Protein AF-H1Y0F1-F1 (afdb_monomer)

Mean predicted aligned error: 5.2 Å

Radius of gyration: 13.63 Å; Cα contacts (8 Å, |Δi|>4): 247; chains: 1; bounding box: 39×34×29 Å

Foldseek 3Di:
DDKDKDQCVQAAADDDDPVDQKWKKWFPDKFADPDADDPVAWAWIWTFIQTDPPRATEIETETRDPDDPVNVPSVPRFIKMWGPVQWDPDDDRMHITGDDPPDDDDRHGHYTHTDIDTDPD

Sequence (121 aa):
MTPRIINISMLKRPSYDTSREYTGVQILKTYPAQIDCNVNSKYFDL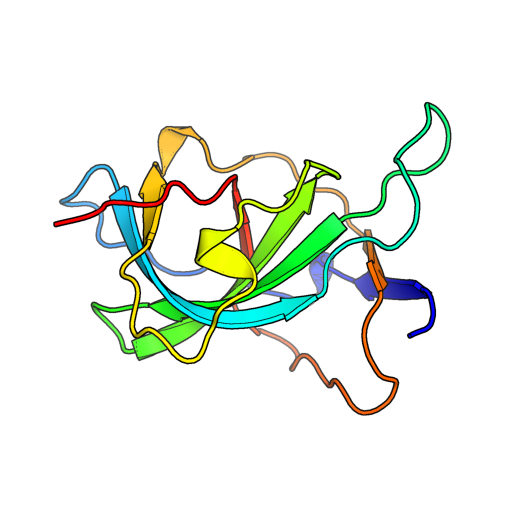YVCKQRTNLDTIYIFNECAQVSDFALDTTINIEVVFYRNDTLKSHPDKVTVFVPKTLQISKNAKYAFVKLKGIVL

Organism: NCBI:txid714943

Secondary structure (DSSP, 8-state):
-EEEEEEGGGSBPPP--TTSSEEEEEEEEEE--SS--BTTB-EEEEEEEEETTT--EEEEEEES----HHHH-TTS--EEEEEGGGS-SS--SEEEEEE-TT--PPTT-EEEE---EE---

Solvent-accessible surface area (backbone atoms only — not comparable to full-atom values): 7122 Å² total; per-residue (Å²): 120,48,80,42,78,46,65,46,78,53,45,31,73,63,88,73,68,85,91,47,75,53,50,55,28,35,60,72,44,64,28,62,49,89,59,85,57,52,101,89,45,73,34,21,24,40,34,40,26,34,33,68,90,81,63,44,65,34,41,33,37,26,76,56,58,87,77,53,68,78,59,71,47,57,85,54,92,52,51,30,31,34,49,59,87,62,39,56,86,76,74,66,62,58,46,34,31,33,47,58,90,84,68,78,82,60,81,59,38,24,40,46,44,38,67,80,42,82,51,90,125

Structure (mmCIF, N/CA/C/O backbone):
data_AF-H1Y0F1-F1
#
_entry.id   AF-H1Y0F1-F1
#
loop_
_atom_site.group_PDB
_atom_site.id
_atom_site.type_symbol
_atom_site.label_atom_id
_atom_site.label_alt_id
_atom_site.label_comp_id
_atom_site.label_asym_id
_atom_site.label_entity_id
_atom_site.label_seq_id
_atom_site.pdbx_PDB_ins_code
_atom_site.Cartn_x
_atom_site.Cartn_y
_atom_site.Cartn_z
_atom_site.occupancy
_atom_site.B_iso_or_equiv
_atom_site.auth_seq_id
_atom_site.auth_comp_id
_atom_site.auth_asym_id
_atom_site.auth_atom_id
_atom_site.pdbx_PDB_model_num
ATOM 1 N N . MET A 1 1 ? 17.701 2.114 1.771 1.00 79.81 1 MET A N 1
ATOM 2 C CA . MET A 1 1 ? 16.769 0.985 2.015 1.00 79.81 1 MET A CA 1
ATOM 3 C C . MET A 1 1 ? 17.245 -0.194 1.176 1.00 79.81 1 MET A C 1
ATOM 5 O O . MET A 1 1 ? 18.041 0.032 0.279 1.00 79.81 1 MET A O 1
ATOM 9 N N . THR A 1 2 ? 16.847 -1.432 1.468 1.00 84.81 2 THR A N 1
ATOM 10 C CA . THR A 1 2 ? 17.248 -2.602 0.657 1.00 84.81 2 THR A CA 1
ATOM 11 C C . THR A 1 2 ? 16.011 -3.289 0.089 1.00 84.81 2 THR A C 1
ATOM 13 O O . THR A 1 2 ? 14.982 -3.286 0.775 1.00 84.81 2 THR A O 1
ATOM 16 N N . PRO A 1 3 ? 16.088 -3.901 -1.104 1.00 89.75 3 PRO A N 1
ATOM 17 C CA . PRO A 1 3 ? 14.969 -4.650 -1.654 1.00 89.75 3 PRO A CA 1
ATOM 18 C C . PRO A 1 3 ? 14.624 -5.831 -0.741 1.00 89.75 3 PRO A C 1
ATOM 20 O O . PRO A 1 3 ? 15.504 -6.525 -0.226 1.00 89.75 3 PRO A O 1
ATOM 23 N N . ARG A 1 4 ? 13.329 -6.047 -0.515 1.00 92.38 4 ARG A N 1
ATOM 24 C CA . ARG A 1 4 ? 12.787 -7.165 0.259 1.00 92.38 4 ARG A CA 1
ATOM 25 C C . ARG A 1 4 ? 11.597 -7.759 -0.467 1.00 92.38 4 ARG A C 1
ATOM 27 O O . ARG A 1 4 ? 10.782 -7.033 -1.029 1.00 92.38 4 ARG A O 1
ATOM 34 N N . ILE A 1 5 ? 11.492 -9.080 -0.391 1.00 92.31 5 ILE A N 1
ATOM 35 C CA . ILE A 1 5 ? 10.359 -9.820 -0.931 1.00 92.31 5 ILE A CA 1
ATOM 36 C C . ILE A 1 5 ? 9.270 -9.904 0.138 1.00 92.31 5 ILE A C 1
ATOM 38 O O . ILE A 1 5 ? 9.519 -10.377 1.249 1.00 92.31 5 ILE A O 1
ATOM 42 N N . ILE A 1 6 ? 8.064 -9.462 -0.206 1.00 91.81 6 ILE A N 1
ATOM 43 C CA . ILE A 1 6 ? 6.855 -9.663 0.592 1.00 91.81 6 ILE A CA 1
ATOM 44 C C . ILE A 1 6 ? 6.042 -10.776 -0.063 1.00 91.81 6 ILE A C 1
ATOM 46 O O . ILE A 1 6 ? 5.717 -10.698 -1.247 1.00 91.81 6 ILE A O 1
ATOM 50 N N . ASN A 1 7 ? 5.701 -11.803 0.717 1.00 91.81 7 ASN A N 1
ATOM 51 C CA . ASN A 1 7 ? 4.786 -12.859 0.288 1.00 91.81 7 ASN A CA 1
ATOM 52 C C . ASN A 1 7 ? 3.342 -12.358 0.419 1.00 91.81 7 ASN A C 1
ATOM 54 O O . ASN A 1 7 ? 2.834 -12.205 1.530 1.00 91.81 7 ASN A O 1
ATOM 58 N N . ILE A 1 8 ? 2.688 -12.121 -0.715 1.00 92.19 8 ILE A N 1
ATOM 59 C CA . ILE A 1 8 ? 1.311 -11.622 -0.794 1.00 92.19 8 ILE A CA 1
ATOM 60 C C . ILE A 1 8 ? 0.308 -12.691 -0.363 1.00 92.19 8 ILE A C 1
ATOM 62 O O . ILE A 1 8 ? -0.704 -12.370 0.251 1.00 92.19 8 ILE A O 1
ATOM 66 N N . SER A 1 9 ? 0.616 -13.967 -0.604 1.00 89.06 9 SER A N 1
ATOM 67 C CA . SER A 1 9 ? -0.251 -15.103 -0.258 1.00 89.06 9 SER A CA 1
ATOM 68 C C . SER A 1 9 ? -0.583 -15.227 1.237 1.00 89.06 9 SER A C 1
ATOM 70 O O . SER A 1 9 ? -1.534 -15.914 1.597 1.00 89.06 9 SER A O 1
ATOM 72 N N . MET A 1 10 ? 0.171 -14.560 2.118 1.00 87.94 10 MET A N 1
ATOM 73 C CA . MET A 1 10 ? -0.077 -14.532 3.568 1.00 87.94 10 MET A CA 1
ATOM 74 C C . MET A 1 10 ? -0.930 -13.334 4.023 1.00 87.94 10 MET A C 1
ATOM 76 O O . MET A 1 10 ? -1.192 -13.176 5.221 1.00 87.94 10 MET A O 1
ATOM 80 N N . LEU A 1 11 ? -1.316 -12.460 3.092 1.00 92.56 11 LEU A N 1
ATOM 81 C CA . LEU A 1 11 ? -2.069 -11.234 3.336 1.00 92.56 11 LEU A CA 1
ATOM 82 C C . LEU A 1 11 ? -3.544 -11.423 2.957 1.00 92.56 11 LEU A C 1
ATOM 84 O O . LEU A 1 11 ? -3.912 -12.357 2.246 1.00 92.56 11 LEU A O 1
ATOM 88 N N . LYS A 1 12 ? -4.415 -10.533 3.436 1.00 92.38 12 LYS A N 1
ATOM 89 C CA . LYS A 1 12 ? -5.855 -10.558 3.142 1.00 92.38 12 LYS A CA 1
ATOM 90 C C . LYS A 1 12 ? -6.259 -9.381 2.269 1.00 92.38 12 LYS A C 1
ATOM 92 O O . LYS A 1 12 ? -5.683 -8.301 2.358 1.00 92.38 12 LYS A O 1
ATOM 97 N N . ARG A 1 13 ? -7.303 -9.551 1.461 1.00 88.81 13 ARG A N 1
ATOM 98 C CA . ARG A 1 13 ? -7.926 -8.401 0.799 1.00 88.81 13 ARG A CA 1
ATOM 99 C C . ARG A 1 13 ? -8.627 -7.527 1.850 1.00 88.81 13 ARG A C 1
ATOM 101 O O . ARG A 1 13 ? -9.228 -8.074 2.778 1.00 88.81 13 ARG A O 1
ATOM 108 N N . PRO A 1 14 ? -8.542 -6.194 1.755 1.00 88.94 14 PRO A N 1
ATOM 109 C CA . PRO A 1 14 ? -9.335 -5.301 2.581 1.00 88.94 14 PRO A CA 1
ATOM 110 C C . PRO A 1 14 ? -10.818 -5.461 2.251 1.00 88.94 14 PRO A C 1
ATOM 112 O O . PRO A 1 14 ? -11.200 -5.795 1.128 1.00 88.94 14 PRO A O 1
ATOM 115 N N . SER A 1 15 ? -11.650 -5.166 3.240 1.00 87.19 15 SER A N 1
ATOM 116 C CA . SER A 1 15 ? -13.076 -4.973 3.021 1.00 87.19 15 SER A CA 1
ATOM 117 C C . SER A 1 15 ? -13.304 -3.557 2.499 1.00 87.19 15 SER A C 1
ATOM 119 O O . SER A 1 15 ? -12.731 -2.594 3.014 1.00 87.19 15 SER A O 1
ATOM 121 N N . TYR A 1 16 ? -14.154 -3.416 1.487 1.00 84.00 16 TYR A N 1
ATOM 122 C CA . TYR A 1 16 ? -14.519 -2.117 0.933 1.00 84.00 16 TYR A CA 1
ATOM 123 C C . TYR A 1 16 ? -16.002 -1.834 1.161 1.00 84.00 16 TYR A C 1
ATOM 125 O O . TYR A 1 16 ? -16.817 -2.753 1.150 1.00 84.00 16 TYR A O 1
ATOM 133 N N . ASP A 1 17 ? -16.347 -0.558 1.320 1.00 81.00 17 ASP A N 1
ATOM 134 C CA . ASP A 1 17 ? -17.737 -0.100 1.363 1.00 81.00 17 ASP A CA 1
ATOM 135 C C . ASP A 1 17 ? -18.363 -0.183 -0.032 1.00 81.00 17 ASP A C 1
ATOM 137 O O . ASP A 1 17 ? -18.197 0.725 -0.846 1.00 81.00 17 ASP A O 1
ATOM 141 N N . THR A 1 18 ? -19.102 -1.254 -0.312 1.00 80.75 18 THR A N 1
ATOM 142 C CA . THR A 1 18 ? -19.680 -1.536 -1.633 1.00 80.75 18 THR A CA 1
ATOM 143 C C . THR A 1 18 ? -20.620 -0.448 -2.162 1.00 80.75 18 THR A C 1
ATOM 145 O O . THR A 1 18 ? -20.883 -0.445 -3.360 1.00 80.75 18 THR A O 1
ATOM 148 N N . SER A 1 19 ? -21.068 0.504 -1.335 1.00 85.06 19 SER A N 1
ATOM 149 C CA . SER A 1 19 ? -21.946 1.604 -1.760 1.00 85.06 19 SER A CA 1
ATOM 150 C C . SER A 1 19 ? -21.251 2.719 -2.559 1.00 85.06 19 SER A C 1
ATOM 152 O O . SER A 1 19 ? -21.927 3.481 -3.242 1.00 85.06 19 SER A O 1
ATOM 154 N N . ARG A 1 20 ? -19.912 2.827 -2.517 1.00 84.06 20 ARG A N 1
ATOM 155 C CA . ARG A 1 20 ? -19.150 3.937 -3.144 1.00 84.06 20 ARG A CA 1
ATOM 156 C C . ARG A 1 20 ? -18.165 3.463 -4.191 1.00 84.06 20 ARG A C 1
ATOM 158 O O . ARG A 1 20 ? -17.432 2.552 -3.893 1.00 84.06 20 ARG A O 1
ATOM 165 N N . GLU A 1 21 ? -17.984 4.095 -5.341 1.00 89.56 21 GLU A N 1
ATOM 166 C CA . GLU A 1 21 ? -17.039 3.575 -6.359 1.00 89.56 21 GLU A CA 1
ATOM 167 C C . GLU A 1 21 ? -15.546 3.609 -5.963 1.00 89.56 21 GLU A C 1
ATOM 169 O O . GLU A 1 21 ? -14.712 2.901 -6.543 1.00 89.56 21 GLU A O 1
ATOM 174 N N . TYR A 1 22 ? -15.203 4.392 -4.941 1.00 90.69 22 TYR A N 1
ATOM 175 C CA . TYR A 1 22 ? -13.838 4.611 -4.481 1.00 90.69 22 TYR A CA 1
ATOM 176 C C . TYR A 1 22 ? -13.664 4.279 -2.997 1.00 90.69 22 TYR A C 1
ATOM 178 O O . TYR A 1 22 ? -14.612 4.255 -2.212 1.00 90.69 22 TYR A O 1
ATOM 186 N N . THR A 1 23 ? -12.413 4.041 -2.607 1.00 91.31 23 THR A N 1
ATOM 187 C CA . THR A 1 23 ? -12.001 3.950 -1.203 1.00 91.31 23 THR A CA 1
ATOM 188 C C . THR A 1 23 ? -11.111 5.134 -0.867 1.00 91.31 23 THR A C 1
ATOM 190 O O . THR A 1 23 ? -10.079 5.323 -1.506 1.00 91.31 23 THR A O 1
ATOM 193 N N . GLY A 1 24 ? -11.508 5.913 0.140 1.00 91.19 24 GLY A N 1
ATOM 194 C CA . GLY A 1 24 ? -10.681 6.977 0.704 1.00 91.19 24 GLY A CA 1
ATOM 195 C C . GLY A 1 24 ? -9.707 6.436 1.745 1.00 91.19 24 GLY A C 1
ATOM 196 O O . GLY A 1 24 ? -10.094 5.667 2.636 1.00 91.19 24 GLY A O 1
ATOM 197 N N . VAL A 1 25 ? -8.449 6.855 1.644 1.00 92.06 25 VAL A N 1
ATOM 198 C CA . VAL A 1 25 ? -7.386 6.495 2.578 1.00 92.06 25 VAL A CA 1
ATOM 199 C C . VAL A 1 25 ? -6.512 7.701 2.918 1.00 92.06 25 VAL A C 1
ATOM 201 O O . VAL A 1 25 ? -6.397 8.654 2.153 1.00 92.06 25 VAL A O 1
ATOM 204 N N . GLN A 1 26 ? -5.877 7.638 4.080 1.00 91.44 26 GLN A N 1
ATOM 205 C CA . GLN A 1 26 ? -4.795 8.530 4.478 1.00 91.44 26 GLN A CA 1
ATOM 206 C C . GLN A 1 26 ? -3.466 7.798 4.291 1.00 91.44 26 GLN A C 1
ATOM 208 O O . GLN A 1 26 ? -3.331 6.659 4.745 1.00 91.44 26 GLN A O 1
ATOM 213 N N . ILE A 1 27 ? -2.479 8.430 3.658 1.00 91.75 27 ILE A N 1
ATOM 214 C CA . ILE A 1 27 ? -1.120 7.881 3.581 1.00 91.75 27 ILE A CA 1
ATOM 215 C C . ILE A 1 27 ? -0.426 8.135 4.922 1.00 91.75 27 ILE A C 1
ATOM 217 O O . ILE A 1 27 ? -0.248 9.275 5.331 1.00 91.75 27 ILE A O 1
ATOM 221 N N . LEU A 1 28 ? -0.038 7.065 5.615 1.00 91.38 28 LEU A N 1
ATOM 222 C CA . LEU A 1 28 ? 0.759 7.142 6.843 1.00 91.38 28 LEU A CA 1
ATOM 223 C C . LEU A 1 28 ? 2.254 7.121 6.535 1.00 91.38 28 LEU A C 1
ATOM 225 O O . LEU A 1 28 ? 3.054 7.701 7.265 1.00 91.38 28 LEU A O 1
ATOM 229 N N . LYS A 1 29 ? 2.641 6.372 5.497 1.00 92.31 29 LYS A N 1
ATOM 230 C CA . LYS A 1 29 ? 4.036 6.223 5.097 1.00 92.31 29 LYS A CA 1
ATOM 231 C C . LYS A 1 29 ? 4.164 5.780 3.650 1.00 92.31 29 LYS A C 1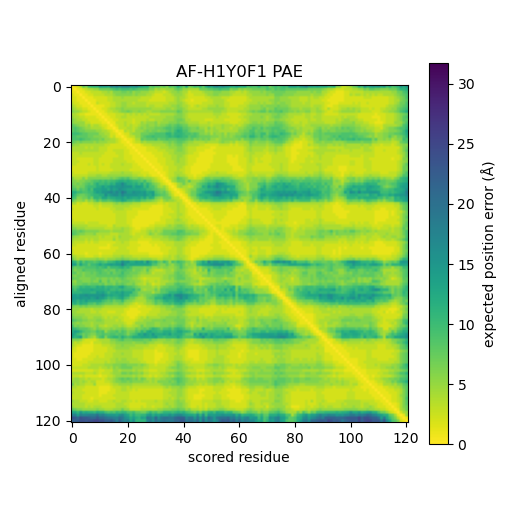
ATOM 233 O O . LYS A 1 29 ? 3.385 4.942 3.199 1.00 92.31 29 LYS A O 1
ATOM 238 N N . THR A 1 30 ? 5.213 6.257 2.993 1.00 92.62 30 THR A N 1
ATOM 239 C CA . THR A 1 30 ? 5.540 5.915 1.608 1.00 92.62 30 THR A CA 1
ATOM 240 C C . THR A 1 30 ? 6.942 5.337 1.518 1.00 92.62 30 THR A C 1
ATOM 242 O O . THR A 1 30 ? 7.884 5.829 2.140 1.00 92.62 30 THR A O 1
ATOM 245 N N . TYR A 1 31 ? 7.065 4.272 0.738 1.00 92.88 31 TYR A N 1
ATOM 246 C CA . TYR A 1 31 ? 8.310 3.593 0.424 1.00 92.88 31 TYR A CA 1
ATOM 247 C C . TYR A 1 31 ? 8.414 3.478 -1.099 1.00 92.88 31 TYR A C 1
ATOM 249 O O . TYR A 1 31 ? 7.922 2.497 -1.665 1.00 92.88 31 TYR A O 1
ATOM 257 N N . PRO A 1 32 ? 8.991 4.491 -1.767 1.00 91.44 32 PRO A N 1
ATOM 258 C CA . PRO A 1 32 ? 9.130 4.478 -3.215 1.00 91.44 32 PRO A CA 1
ATOM 259 C C . PRO A 1 32 ? 10.115 3.387 -3.648 1.00 91.44 32 PRO A C 1
ATOM 261 O O . PRO A 1 32 ? 11.098 3.100 -2.948 1.00 91.44 32 PRO A O 1
ATOM 264 N N . ALA A 1 33 ? 9.880 2.801 -4.818 1.00 90.19 33 ALA A N 1
ATOM 265 C CA . ALA A 1 33 ? 10.890 2.019 -5.504 1.00 90.19 33 ALA A CA 1
ATOM 266 C C . ALA A 1 33 ? 12.117 2.909 -5.775 1.00 90.19 33 ALA A C 1
ATOM 268 O O . ALA A 1 33 ? 11.995 4.053 -6.201 1.00 90.19 33 ALA A O 1
ATOM 269 N N . GLN A 1 34 ? 13.316 2.398 -5.481 1.00 84.44 34 GLN A N 1
ATOM 270 C CA . GLN A 1 34 ? 14.571 3.138 -5.699 1.00 84.44 34 GLN A CA 1
ATOM 271 C C . GLN A 1 34 ? 15.218 2.818 -7.051 1.00 84.44 34 GLN A C 1
ATOM 273 O O . GLN A 1 34 ? 16.283 3.343 -7.361 1.00 84.44 34 GLN A O 1
ATOM 278 N N . ILE A 1 35 ? 14.618 1.901 -7.810 1.00 81.75 35 ILE A N 1
ATOM 279 C CA . ILE A 1 35 ? 15.115 1.414 -9.092 1.00 81.75 35 ILE A CA 1
ATOM 280 C C . ILE A 1 35 ? 13.925 1.357 -10.040 1.00 81.75 35 ILE A C 1
ATOM 282 O O . ILE A 1 35 ? 12.876 0.822 -9.669 1.00 81.75 35 ILE A O 1
ATOM 286 N N . ASP A 1 36 ? 14.119 1.873 -11.250 1.00 77.44 36 ASP A N 1
ATOM 287 C CA . ASP A 1 36 ? 13.133 1.779 -12.318 1.00 77.44 36 ASP A CA 1
ATOM 288 C C . ASP A 1 36 ? 12.850 0.323 -12.669 1.00 77.44 36 ASP A C 1
ATOM 290 O O . ASP A 1 36 ? 13.737 -0.541 -12.694 1.00 77.44 36 ASP A O 1
ATOM 294 N N . CYS A 1 37 ? 11.593 0.042 -12.979 1.00 74.94 37 CYS A N 1
ATOM 295 C CA . CYS A 1 37 ? 11.224 -1.285 -13.415 1.00 74.94 37 CYS A CA 1
ATOM 296 C C . CYS A 1 37 ? 11.657 -1.509 -14.846 1.00 74.94 37 CYS A C 1
ATOM 298 O O . CYS A 1 37 ? 11.452 -0.681 -15.729 1.00 74.94 37 CYS A O 1
ATOM 300 N N . ASN A 1 38 ? 12.246 -2.675 -15.061 1.00 72.62 38 ASN A N 1
ATOM 301 C CA . ASN A 1 38 ? 12.603 -3.149 -16.381 1.00 72.62 38 ASN A CA 1
ATOM 302 C C . ASN A 1 38 ? 11.793 -4.408 -16.703 1.00 72.62 38 ASN A C 1
ATOM 304 O O . ASN A 1 38 ? 11.052 -4.927 -15.868 1.00 72.62 38 ASN A O 1
ATOM 308 N N . VAL A 1 39 ? 11.953 -4.911 -17.926 1.00 67.75 39 VAL A N 1
ATOM 309 C CA . VAL A 1 39 ? 11.211 -6.075 -18.439 1.00 67.75 39 VAL A CA 1
ATOM 310 C C . VAL A 1 39 ? 11.363 -7.318 -17.543 1.00 67.75 39 VAL A C 1
ATOM 312 O O . VAL A 1 39 ? 10.462 -8.150 -17.491 1.00 67.75 39 VAL A O 1
ATOM 315 N N . ASN A 1 40 ? 12.465 -7.420 -16.793 1.00 70.50 40 ASN A N 1
ATOM 316 C CA . ASN A 1 40 ? 12.832 -8.605 -16.017 1.00 70.50 40 ASN A CA 1
ATOM 317 C C . ASN A 1 40 ? 12.603 -8.458 -14.502 1.00 70.50 40 ASN A C 1
ATOM 319 O O . ASN A 1 40 ? 12.592 -9.462 -13.790 1.00 70.50 40 ASN A O 1
ATOM 323 N N . SER A 1 41 ? 12.405 -7.235 -14.003 1.00 69.38 41 SER A N 1
ATOM 324 C CA . SER A 1 41 ? 12.303 -6.939 -12.573 1.00 69.38 41 SER A CA 1
ATOM 325 C C . SER A 1 41 ? 11.171 -5.957 -12.298 1.00 69.38 41 SER A C 1
ATOM 327 O O . SER A 1 41 ? 11.277 -4.765 -12.588 1.00 69.38 41 SER A O 1
ATOM 329 N N . LYS A 1 42 ? 10.102 -6.464 -11.673 1.00 81.00 42 LYS A N 1
ATOM 330 C CA . LYS A 1 42 ? 8.982 -5.659 -11.173 1.00 81.00 42 LYS A CA 1
ATOM 331 C C . LYS A 1 42 ? 9.177 -5.328 -9.692 1.00 81.00 42 LYS A C 1
ATOM 333 O O . LYS A 1 42 ? 9.013 -6.184 -8.818 1.00 81.00 42 LYS A O 1
ATOM 338 N N . TYR A 1 43 ? 9.540 -4.081 -9.426 1.00 89.31 43 TYR A N 1
ATOM 339 C CA . TYR A 1 43 ? 9.518 -3.448 -8.112 1.00 89.31 43 TYR A CA 1
ATOM 340 C C . TYR A 1 43 ? 8.191 -2.718 -7.891 1.00 89.31 43 TYR A C 1
ATOM 342 O O . TYR A 1 43 ? 7.497 -2.344 -8.836 1.00 89.31 43 TYR A O 1
ATOM 350 N N . PHE A 1 44 ? 7.831 -2.529 -6.627 1.00 91.50 44 PHE A N 1
ATOM 351 C CA . PHE A 1 44 ? 6.599 -1.853 -6.245 1.00 91.50 44 PHE A CA 1
ATOM 352 C C . PHE A 1 44 ? 6.897 -0.726 -5.265 1.00 91.50 44 PHE A C 1
ATOM 354 O O . PHE A 1 44 ? 7.700 -0.894 -4.339 1.00 91.50 44 PHE A O 1
ATOM 361 N N . ASP A 1 45 ? 6.192 0.386 -5.439 1.00 92.69 45 ASP A N 1
ATOM 362 C CA . ASP A 1 45 ? 6.019 1.362 -4.376 1.00 92.69 45 ASP A CA 1
ATOM 363 C C . ASP A 1 45 ? 5.106 0.754 -3.317 1.00 92.69 45 ASP A C 1
ATOM 365 O O . ASP A 1 45 ? 4.112 0.088 -3.635 1.00 92.69 45 ASP A O 1
ATOM 369 N N . LEU A 1 46 ? 5.435 0.989 -2.050 1.00 94.00 46 LEU A N 1
ATOM 370 C CA . LEU A 1 46 ? 4.599 0.586 -0.932 1.00 94.00 46 LEU A CA 1
ATOM 371 C C . LEU A 1 46 ? 4.092 1.813 -0.185 1.00 94.00 46 LEU A C 1
ATOM 373 O O . LEU A 1 46 ? 4.872 2.562 0.403 1.00 94.00 46 LEU A O 1
ATOM 377 N N . TYR A 1 47 ? 2.774 1.945 -0.119 1.00 93.56 47 TYR A N 1
ATOM 378 C CA . TYR A 1 47 ? 2.103 2.909 0.742 1.00 93.56 47 TYR A CA 1
ATOM 379 C C . TYR A 1 47 ? 1.469 2.177 1.921 1.00 93.56 47 TYR A C 1
ATOM 381 O O . TYR A 1 47 ? 0.734 1.202 1.754 1.00 93.56 47 TYR A O 1
ATOM 389 N N . VAL A 1 48 ? 1.757 2.644 3.131 1.00 94.25 48 VAL A N 1
ATOM 390 C CA . VAL A 1 48 ? 1.055 2.223 4.342 1.00 94.25 48 VAL A CA 1
ATOM 391 C C . VAL A 1 48 ? -0.062 3.222 4.559 1.00 94.25 48 VAL A C 1
ATOM 393 O O . VAL A 1 48 ? 0.193 4.388 4.856 1.00 94.25 48 VAL A O 1
ATOM 396 N N . CYS A 1 49 ? -1.295 2.772 4.385 1.00 93.38 49 CYS A N 1
ATOM 397 C CA . CYS A 1 49 ? -2.461 3.635 4.377 1.00 93.38 49 CYS A CA 1
ATOM 398 C C . CYS A 1 49 ? -3.427 3.276 5.502 1.00 93.38 49 CYS A C 1
ATOM 400 O O . CYS A 1 49 ? -3.545 2.113 5.879 1.00 93.38 49 CYS A O 1
ATOM 402 N N . LYS A 1 50 ? -4.159 4.269 6.004 1.00 92.81 50 LYS A N 1
ATOM 403 C CA . LYS A 1 50 ? -5.293 4.079 6.909 1.00 92.81 50 LYS A CA 1
ATOM 404 C C . LYS A 1 50 ? -6.590 4.323 6.152 1.00 92.81 50 LYS A C 1
ATOM 406 O O . LYS A 1 50 ? -6.790 5.406 5.606 1.00 92.81 50 LYS A O 1
ATOM 411 N N . GLN A 1 51 ? -7.469 3.332 6.105 1.00 91.06 51 GLN A N 1
ATOM 412 C CA . GLN A 1 51 ? -8.788 3.464 5.498 1.00 91.06 51 GLN A CA 1
ATOM 413 C C . GLN A 1 51 ? -9.672 4.367 6.357 1.00 91.06 51 GLN A C 1
ATOM 415 O O . GLN A 1 51 ? -9.678 4.262 7.580 1.00 91.06 51 GLN A O 1
ATOM 420 N N . ARG A 1 52 ? -10.433 5.267 5.732 1.00 87.75 52 ARG A N 1
ATOM 421 C CA . ARG A 1 52 ? -11.235 6.240 6.488 1.00 87.75 52 ARG A CA 1
ATOM 422 C C . ARG A 1 52 ? -12.450 5.648 7.190 1.00 87.75 52 ARG A C 1
ATOM 424 O O . ARG A 1 52 ? -12.795 6.092 8.275 1.00 87.75 52 ARG A O 1
ATOM 431 N N . THR A 1 53 ? -13.100 4.669 6.573 1.00 85.56 53 THR A N 1
ATOM 432 C CA . THR A 1 53 ? -14.401 4.164 7.032 1.00 85.56 53 THR A CA 1
ATOM 433 C C . THR A 1 53 ? -14.297 3.270 8.263 1.00 85.56 53 THR A C 1
ATOM 435 O O . THR A 1 53 ? -15.056 3.433 9.208 1.00 85.56 53 THR A O 1
ATOM 438 N N . ASN A 1 54 ? -13.357 2.329 8.262 1.00 87.19 54 ASN A N 1
ATOM 439 C CA . ASN A 1 54 ? -13.183 1.316 9.311 1.00 87.19 54 ASN A CA 1
ATOM 440 C C . ASN A 1 54 ? -11.832 1.435 10.038 1.00 87.19 54 ASN A C 1
ATOM 442 O O . ASN A 1 54 ? -11.535 0.617 10.904 1.00 87.19 54 ASN A O 1
ATOM 446 N N . LEU A 1 55 ? -11.022 2.444 9.690 1.00 89.38 55 LEU A N 1
ATOM 447 C CA . LEU A 1 55 ? -9.719 2.734 10.297 1.00 89.38 55 LEU A CA 1
ATOM 448 C C . LEU A 1 55 ? -8.663 1.635 10.115 1.00 89.38 55 LEU A C 1
ATOM 450 O O . LEU A 1 55 ? -7.617 1.682 10.765 1.00 89.38 55 LEU A O 1
ATOM 454 N N . ASP A 1 56 ? -8.897 0.693 9.201 1.00 91.19 56 ASP A N 1
ATOM 455 C CA . ASP A 1 56 ? -7.972 -0.392 8.905 1.00 91.19 56 ASP A CA 1
ATOM 456 C C . ASP A 1 56 ? -6.673 0.104 8.274 1.00 91.19 56 ASP A C 1
ATOM 458 O O . ASP A 1 56 ? -6.669 0.994 7.422 1.00 91.19 56 ASP A O 1
ATOM 462 N N . THR A 1 57 ? -5.560 -0.541 8.621 1.00 93.94 57 THR A N 1
ATOM 463 C CA . THR A 1 57 ? -4.310 -0.374 7.878 1.00 93.94 57 THR A CA 1
ATOM 464 C C . THR A 1 57 ? -4.328 -1.235 6.618 1.00 93.94 57 THR A C 1
ATOM 466 O O . THR A 1 57 ? -4.509 -2.452 6.695 1.00 93.94 57 THR A O 1
ATOM 469 N N . ILE A 1 58 ? -4.100 -0.609 5.465 1.00 94.94 58 ILE A N 1
ATOM 470 C CA . ILE A 1 58 ? -3.984 -1.254 4.157 1.00 94.94 58 ILE A CA 1
ATOM 471 C C . ILE A 1 58 ? -2.589 -0.976 3.599 1.00 94.94 58 ILE A C 1
ATOM 473 O O . ILE A 1 58 ? -2.151 0.170 3.528 1.00 94.94 58 ILE A O 1
ATOM 477 N N . TYR A 1 59 ? -1.911 -2.032 3.168 1.00 95.44 59 TYR A N 1
ATOM 478 C CA . TYR A 1 59 ? -0.661 -1.962 2.421 1.00 95.44 59 TYR A CA 1
ATOM 479 C C . TYR A 1 59 ? -0.985 -1.891 0.929 1.00 95.44 59 TYR A C 1
ATOM 481 O O . TYR A 1 59 ? -1.464 -2.860 0.338 1.00 95.44 59 TYR A O 1
ATOM 489 N N . ILE A 1 60 ? -0.776 -0.727 0.328 1.00 94.06 60 ILE A N 1
ATOM 490 C CA . ILE A 1 60 ? -1.035 -0.504 -1.091 1.00 94.06 60 ILE A CA 1
ATOM 491 C C . ILE A 1 60 ? 0.262 -0.693 -1.865 1.00 94.06 60 ILE A C 1
ATOM 493 O O . ILE A 1 60 ? 1.247 -0.003 -1.611 1.00 94.06 60 ILE A O 1
ATOM 497 N N . PHE A 1 61 ? 0.233 -1.623 -2.812 1.00 93.25 61 PHE A N 1
ATOM 498 C CA . PHE A 1 61 ? 1.314 -1.890 -3.746 1.00 93.25 61 PHE A CA 1
ATOM 499 C C . PHE A 1 61 ? 0.975 -1.252 -5.090 1.00 93.25 61 PHE A C 1
ATOM 501 O O . PHE A 1 61 ? -0.041 -1.589 -5.700 1.00 93.25 61 PHE A O 1
ATOM 508 N N . ASN A 1 62 ? 1.829 -0.349 -5.557 1.00 89.94 62 ASN A N 1
ATOM 509 C CA . ASN A 1 62 ? 1.706 0.259 -6.876 1.00 89.94 62 ASN A CA 1
ATOM 510 C C . ASN A 1 62 ? 2.897 -0.178 -7.725 1.00 89.94 62 ASN A C 1
ATOM 512 O O . ASN A 1 62 ? 4.034 -0.140 -7.259 1.00 89.94 62 ASN A O 1
ATOM 516 N N . GLU A 1 63 ? 2.638 -0.662 -8.936 1.00 85.94 63 GLU A N 1
ATOM 517 C CA . GLU A 1 63 ? 3.713 -1.080 -9.832 1.00 85.94 63 GLU A CA 1
ATOM 518 C C . GLU A 1 63 ? 4.477 0.164 -10.278 1.00 85.94 63 GLU A C 1
ATOM 520 O O . GLU A 1 63 ? 3.92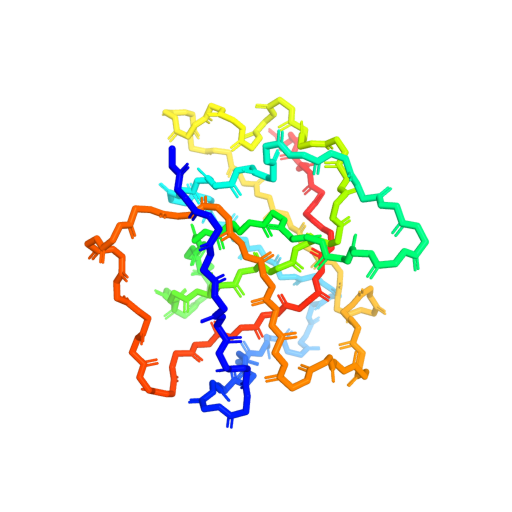4 0.981 -11.008 1.00 85.94 63 GLU A O 1
ATOM 525 N N . CYS A 1 64 ? 5.716 0.282 -9.795 1.00 75.06 64 CYS A N 1
ATOM 526 C CA . CYS A 1 64 ? 6.811 1.077 -10.348 1.00 75.06 64 CYS A CA 1
ATOM 527 C C . CYS A 1 64 ? 6.402 2.277 -11.201 1.00 75.06 64 CYS A C 1
ATOM 529 O O . CYS A 1 64 ? 6.710 2.369 -12.393 1.00 75.06 64 CYS A O 1
ATOM 531 N N . ALA A 1 65 ? 5.663 3.185 -10.586 1.00 69.00 65 ALA A N 1
ATOM 532 C CA . ALA A 1 65 ? 5.276 4.422 -11.218 1.00 69.00 65 ALA A CA 1
ATOM 533 C C . ALA A 1 65 ? 6.092 5.533 -10.577 1.00 69.00 65 ALA A C 1
ATOM 535 O O . ALA A 1 65 ? 6.566 5.410 -9.450 1.00 69.00 65 ALA A O 1
ATOM 536 N N . GLN A 1 66 ? 6.214 6.661 -11.267 1.00 77.25 66 GLN A N 1
ATOM 537 C CA . GLN A 1 66 ? 6.649 7.870 -10.591 1.00 77.25 66 GLN A CA 1
ATOM 538 C C . GLN A 1 66 ? 5.699 8.128 -9.413 1.00 77.25 66 GLN A C 1
ATOM 540 O O . GLN A 1 66 ? 4.497 8.357 -9.606 1.00 77.25 66 GLN A O 1
ATOM 545 N N . VAL A 1 67 ? 6.234 8.046 -8.192 1.00 82.62 67 VAL A N 1
ATOM 546 C CA . VAL A 1 67 ? 5.484 8.375 -6.983 1.00 82.62 67 VAL A CA 1
ATOM 547 C C . VAL A 1 67 ? 5.114 9.843 -7.064 1.00 82.62 67 VAL A C 1
ATOM 549 O O . VAL A 1 67 ? 5.972 10.704 -7.225 1.00 82.62 67 VAL A O 1
ATOM 552 N N . SER A 1 68 ? 3.819 10.122 -6.997 1.00 80.69 68 SER A N 1
ATOM 553 C CA . SER A 1 68 ? 3.324 11.491 -7.047 1.00 80.69 68 SER A CA 1
ATOM 554 C C . SER A 1 68 ? 3.770 12.274 -5.813 1.00 80.69 68 SER A C 1
ATOM 556 O O . SER A 1 68 ? 3.784 11.722 -4.713 1.00 80.69 68 SER A O 1
ATOM 558 N N . ASP A 1 69 ? 4.057 13.566 -5.978 1.00 81.69 69 ASP A N 1
ATOM 559 C CA . ASP A 1 69 ? 4.582 14.427 -4.906 1.00 81.69 69 ASP A CA 1
ATOM 560 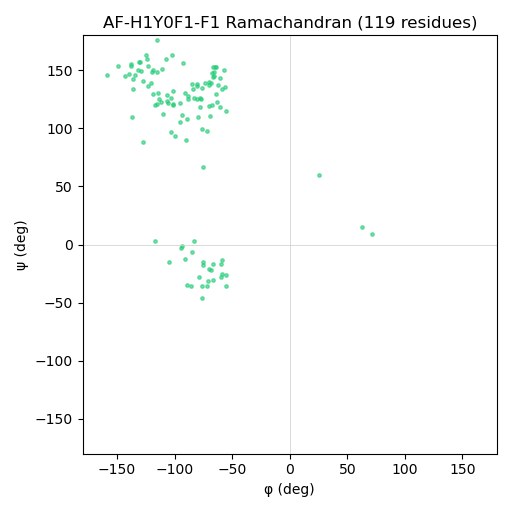C C . ASP A 1 69 ? 3.692 14.433 -3.654 1.00 81.69 69 ASP A C 1
ATOM 562 O O . ASP A 1 69 ? 4.191 14.380 -2.531 1.00 81.69 69 ASP A O 1
ATOM 566 N N . PHE A 1 70 ? 2.365 14.366 -3.839 1.00 80.19 70 PHE A N 1
ATOM 567 C CA . PHE A 1 70 ? 1.396 14.279 -2.738 1.00 80.19 70 PHE A CA 1
ATOM 568 C C . PHE A 1 70 ? 1.602 13.055 -1.835 1.00 80.19 70 PHE A C 1
ATOM 570 O O . PHE A 1 70 ? 1.161 13.044 -0.692 1.00 80.19 70 PHE A O 1
ATOM 577 N N . ALA A 1 71 ? 2.210 11.989 -2.354 1.00 81.94 71 A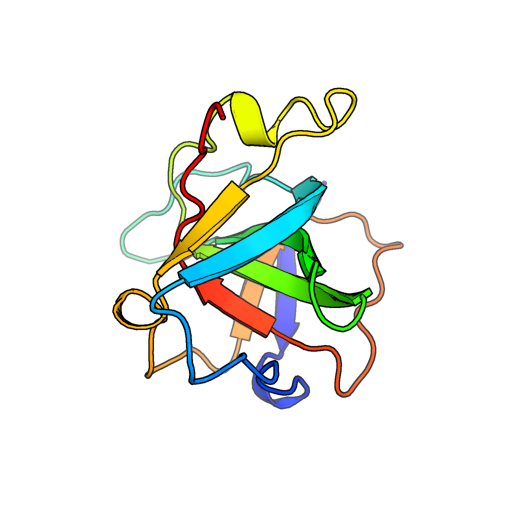LA A N 1
ATOM 578 C CA . ALA A 1 71 ? 2.467 10.776 -1.597 1.00 81.94 71 ALA A CA 1
ATOM 579 C C . ALA A 1 71 ? 3.841 10.800 -0.916 1.00 81.94 71 ALA A C 1
ATOM 581 O O . ALA A 1 71 ? 4.103 9.948 -0.069 1.00 81.94 71 ALA A O 1
ATOM 582 N N . LEU A 1 72 ? 4.722 11.738 -1.272 1.00 81.56 72 LEU A N 1
ATOM 583 C CA . LEU A 1 72 ? 6.036 11.899 -0.649 1.00 81.56 72 LEU A CA 1
ATOM 584 C C . LEU A 1 72 ? 5.963 12.772 0.607 1.00 81.56 72 LEU A C 1
ATOM 586 O O . LEU A 1 72 ? 6.654 12.480 1.583 1.00 81.56 72 LEU A O 1
ATOM 590 N N . ASP A 1 73 ? 5.100 13.788 0.612 1.00 77.31 73 ASP A N 1
ATOM 591 C CA . ASP A 1 73 ? 4.863 14.620 1.790 1.00 77.31 73 ASP A CA 1
ATOM 592 C C . ASP A 1 73 ? 3.724 14.066 2.656 1.00 77.31 73 ASP A C 1
ATOM 594 O O . ASP A 1 73 ? 2.553 14.408 2.504 1.00 77.31 73 ASP A O 1
ATOM 598 N N . THR A 1 74 ? 4.081 13.202 3.607 1.00 69.00 74 THR A N 1
ATOM 599 C CA . THR A 1 74 ? 3.127 12.644 4.578 1.00 69.00 74 THR A CA 1
ATOM 600 C C . THR A 1 74 ? 2.870 13.562 5.778 1.00 69.00 74 THR A C 1
ATOM 602 O O . THR A 1 74 ? 2.186 13.147 6.714 1.00 69.00 74 THR A O 1
ATOM 605 N N . THR A 1 75 ? 3.457 14.765 5.822 1.00 70.88 75 THR A N 1
ATOM 606 C CA . THR A 1 75 ? 3.191 15.742 6.896 1.00 70.88 75 THR A CA 1
ATOM 607 C C . THR A 1 75 ? 1.872 16.471 6.670 1.00 70.88 75 THR A C 1
ATOM 609 O O . THR A 1 75 ? 1.186 16.848 7.621 1.00 70.88 75 THR A O 1
ATOM 612 N N . ILE A 1 76 ? 1.477 16.591 5.405 1.00 67.81 76 ILE A N 1
ATOM 613 C CA . ILE A 1 76 ? 0.179 17.097 4.999 1.00 67.81 76 ILE A CA 1
ATOM 614 C C . ILE A 1 76 ? -0.803 15.928 5.092 1.00 67.81 76 ILE A C 1
ATOM 616 O O . ILE A 1 76 ? -0.579 14.852 4.536 1.00 67.81 76 ILE A O 1
ATOM 620 N N . ASN A 1 77 ? -1.905 16.117 5.818 1.00 67.69 77 ASN A N 1
ATOM 621 C CA . ASN A 1 77 ? -2.957 15.110 5.935 1.00 67.69 77 ASN A CA 1
ATOM 622 C C . ASN A 1 77 ? -3.785 15.056 4.638 1.00 67.69 77 ASN A C 1
ATOM 624 O O . ASN A 1 77 ? -4.946 15.459 4.613 1.00 67.69 77 ASN A O 1
ATOM 628 N N . ILE A 1 78 ? -3.152 14.620 3.548 1.00 73.12 78 ILE A N 1
ATOM 629 C CA . ILE A 1 78 ? -3.757 14.555 2.221 1.00 73.12 78 ILE A CA 1
ATOM 630 C C . ILE A 1 78 ? -4.666 13.335 2.158 1.00 73.12 78 ILE A C 1
ATOM 632 O O . ILE A 1 78 ? -4.262 12.195 2.416 1.00 73.12 78 ILE A O 1
ATOM 636 N N . GLU A 1 79 ? -5.913 13.589 1.783 1.00 79.38 79 GLU A N 1
ATOM 637 C CA . GLU A 1 79 ? -6.842 12.542 1.402 1.00 79.38 79 GLU A CA 1
ATOM 638 C C . GLU A 1 79 ? -6.521 12.052 -0.001 1.00 79.38 79 GLU A C 1
ATOM 640 O O . GLU A 1 79 ? -6.475 12.812 -0.967 1.00 79.38 79 GLU A O 1
ATOM 645 N N . VAL A 1 80 ? -6.317 10.747 -0.120 1.00 89.31 80 VAL A N 1
ATOM 646 C CA . VAL A 1 80 ? -6.125 10.104 -1.413 1.00 89.31 80 VAL A CA 1
ATOM 647 C C . VAL A 1 80 ? -7.158 9.012 -1.579 1.00 89.31 80 VAL A C 1
ATOM 649 O O . VAL A 1 80 ? -7.658 8.430 -0.610 1.00 89.31 80 VAL A O 1
ATOM 652 N N . VAL A 1 81 ? -7.487 8.719 -2.827 1.00 91.31 81 VAL A N 1
ATOM 653 C CA . VAL A 1 81 ? -8.437 7.661 -3.143 1.00 91.31 81 VAL A CA 1
ATOM 654 C C . VAL A 1 81 ? -7.833 6.659 -4.101 1.00 91.31 81 VAL A C 1
ATOM 656 O O . VAL A 1 81 ? -6.866 6.931 -4.811 1.00 91.31 81 VAL A O 1
ATOM 659 N N . PHE A 1 82 ? -8.469 5.504 -4.178 1.00 89.81 82 PHE A N 1
ATOM 660 C CA . PHE A 1 82 ? -8.363 4.632 -5.336 1.00 89.81 82 PHE A CA 1
ATOM 661 C C . PHE A 1 82 ? -9.750 4.136 -5.725 1.00 89.81 82 PHE A C 1
ATOM 663 O O . PHE A 1 82 ? -10.617 3.915 -4.872 1.00 89.81 82 PHE A O 1
ATOM 670 N N . TYR A 1 83 ? -9.956 3.956 -7.026 1.00 89.31 83 TYR A N 1
ATOM 671 C CA . TYR A 1 83 ? -11.181 3.374 -7.554 1.00 89.31 83 TYR A CA 1
ATOM 672 C C . TYR A 1 83 ? -11.113 1.862 -7.438 1.00 89.31 83 TYR A C 1
ATOM 674 O O . TYR A 1 83 ? -10.089 1.250 -7.737 1.00 89.31 83 TYR A O 1
ATOM 682 N N . ARG A 1 84 ? -12.215 1.236 -7.030 1.00 86.00 84 ARG A N 1
ATOM 683 C CA . ARG A 1 84 ? -12.233 -0.222 -6.862 1.00 86.00 84 ARG A CA 1
ATOM 684 C C . ARG A 1 84 ? -12.089 -0.990 -8.165 1.00 86.00 84 ARG A C 1
ATOM 686 O O . ARG A 1 84 ? -11.553 -2.094 -8.154 1.00 86.00 84 ARG A O 1
ATOM 693 N N . ASN A 1 85 ? -12.575 -0.418 -9.262 1.00 86.19 85 ASN A N 1
ATOM 694 C CA . ASN A 1 85 ? -12.460 -1.028 -10.583 1.00 86.19 85 ASN A CA 1
ATOM 695 C C . ASN A 1 85 ? -11.012 -1.012 -11.099 1.00 86.19 85 ASN A C 1
ATOM 697 O O . ASN A 1 85 ? -10.663 -1.865 -11.908 1.00 86.19 85 ASN A O 1
ATOM 701 N N . ASP A 1 86 ? -10.171 -0.121 -10.561 1.00 84.31 86 ASP A N 1
ATOM 702 C CA . ASP A 1 86 ? -8.740 -0.036 -10.873 1.00 84.31 86 ASP A CA 1
ATOM 703 C C . ASP A 1 86 ? -7.904 -1.012 -10.015 1.00 84.31 86 ASP A C 1
ATOM 705 O O . ASP A 1 86 ? -6.700 -1.154 -10.225 1.00 84.31 86 ASP A O 1
ATOM 709 N N . THR A 1 87 ? -8.517 -1.700 -9.041 1.00 84.75 87 THR A N 1
ATOM 710 C CA . THR A 1 87 ? -7.837 -2.718 -8.232 1.00 84.75 87 THR A CA 1
ATOM 711 C C . THR A 1 87 ? -7.535 -3.952 -9.068 1.00 84.75 87 THR A C 1
ATOM 713 O O . THR A 1 87 ? -8.447 -4.640 -9.537 1.00 84.75 87 THR A O 1
ATOM 716 N N . LEU A 1 88 ? -6.248 -4.290 -9.195 1.00 82.44 88 LEU A N 1
ATOM 717 C CA . LEU A 1 88 ? -5.821 -5.488 -9.912 1.00 82.44 88 LEU A CA 1
ATOM 718 C C . LEU A 1 88 ? -6.413 -6.739 -9.248 1.00 82.44 88 LEU A C 1
ATOM 720 O O . LEU A 1 88 ? -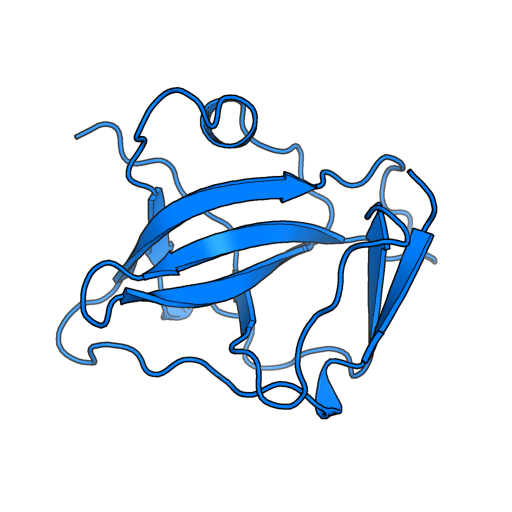6.158 -7.047 -8.080 1.00 82.44 88 LEU A O 1
ATOM 724 N N . LYS A 1 89 ? -7.233 -7.469 -10.014 1.00 71.50 89 LYS A N 1
ATOM 725 C CA . LYS A 1 89 ? -7.896 -8.695 -9.548 1.00 71.50 89 LYS A CA 1
ATOM 726 C C . LYS A 1 89 ? -6.935 -9.882 -9.504 1.00 71.50 89 LYS A C 1
ATOM 728 O O . LYS A 1 89 ? -7.055 -10.700 -8.590 1.00 71.50 89 LYS A O 1
ATOM 733 N N . SER A 1 90 ? -6.000 -9.952 -10.452 1.00 74.25 90 SER A N 1
ATOM 734 C CA . SER A 1 90 ? -4.865 -10.878 -10.463 1.00 74.25 90 SER A CA 1
ATOM 735 C C . SER A 1 90 ? -3.668 -10.224 -9.781 1.00 74.25 90 SER A C 1
ATOM 737 O O . SER A 1 90 ? -3.311 -9.098 -10.125 1.00 74.25 90 SER A O 1
ATOM 739 N N . HIS A 1 91 ? -3.036 -10.922 -8.844 1.00 74.94 91 HIS A N 1
ATOM 740 C CA . HIS A 1 91 ? -1.859 -10.421 -8.140 1.00 74.94 91 HIS A CA 1
ATOM 741 C C . HIS A 1 91 ? -0.731 -11.450 -8.177 1.00 74.94 91 HIS A C 1
ATOM 743 O O . HIS A 1 91 ? -1.006 -12.651 -8.176 1.00 74.94 91 HIS A O 1
ATOM 749 N N . PRO A 1 92 ? 0.532 -11.002 -8.171 1.00 86.25 92 PRO A N 1
ATOM 750 C CA . PRO A 1 92 ? 1.647 -11.911 -7.986 1.00 86.25 92 PRO A CA 1
ATOM 751 C C . PRO A 1 92 ? 1.623 -12.495 -6.565 1.00 86.25 92 PRO A C 1
ATOM 753 O O . PRO A 1 92 ? 1.156 -11.855 -5.619 1.00 86.25 92 PRO A O 1
ATOM 756 N N . ASP A 1 93 ? 2.171 -13.697 -6.392 1.00 88.56 93 ASP A N 1
ATOM 757 C CA . ASP A 1 93 ? 2.325 -14.316 -5.064 1.00 88.56 93 ASP A CA 1
ATOM 758 C C . ASP A 1 93 ? 3.347 -13.583 -4.192 1.00 88.56 93 ASP A C 1
ATOM 760 O O . ASP A 1 93 ? 3.345 -13.699 -2.962 1.00 88.56 93 ASP A O 1
ATOM 764 N N . LYS A 1 94 ? 4.252 -12.844 -4.837 1.00 91.25 94 LYS A N 1
ATOM 765 C CA . LYS A 1 94 ? 5.372 -12.150 -4.217 1.00 91.25 94 LYS A CA 1
ATOM 766 C C . LYS A 1 94 ? 5.611 -10.816 -4.904 1.00 91.25 94 LYS A C 1
ATOM 768 O O . LYS A 1 94 ? 5.484 -10.712 -6.119 1.00 91.25 94 LYS A O 1
ATOM 773 N N . VAL A 1 95 ? 6.021 -9.825 -4.126 1.00 91.56 95 VAL A N 1
ATOM 774 C CA . VAL A 1 95 ? 6.442 -8.513 -4.633 1.00 91.56 95 VAL A CA 1
ATOM 775 C C . VAL A 1 95 ? 7.762 -8.105 -4.017 1.00 91.56 95 VAL A C 1
ATOM 777 O O . VAL A 1 95 ? 8.046 -8.458 -2.872 1.00 91.56 95 VAL A O 1
ATOM 780 N N . THR A 1 96 ? 8.544 -7.325 -4.757 1.00 92.88 96 THR A N 1
ATOM 781 C CA . THR A 1 96 ? 9.802 -6.761 -4.266 1.00 92.88 96 THR A CA 1
ATOM 782 C C . THR A 1 96 ? 9.625 -5.270 -3.995 1.00 92.88 96 THR A C 1
ATOM 784 O O . THR A 1 96 ? 9.261 -4.519 -4.895 1.00 92.88 96 THR A O 1
ATOM 787 N N . VAL A 1 97 ? 9.899 -4.839 -2.762 1.00 93.31 97 VAL A N 1
ATOM 788 C CA . VAL A 1 9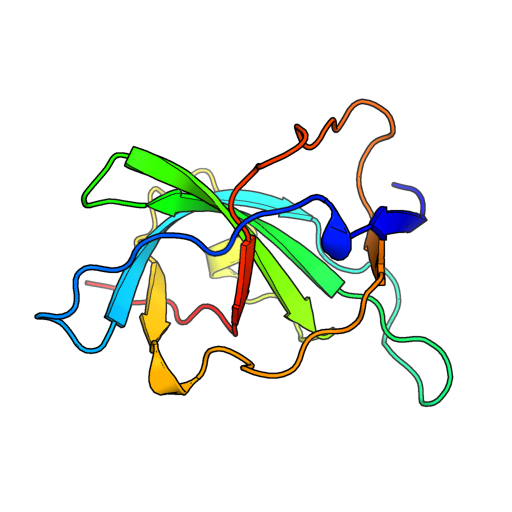7 ? 9.772 -3.438 -2.313 1.00 93.31 97 VAL A CA 1
ATOM 789 C C . VAL A 1 97 ? 11.041 -2.962 -1.606 1.00 93.31 97 VAL A C 1
ATOM 791 O O . VAL A 1 97 ? 11.783 -3.770 -1.045 1.00 93.31 97 VAL A O 1
ATOM 794 N N . PHE A 1 98 ? 11.274 -1.650 -1.561 1.00 93.19 98 PHE A N 1
ATOM 795 C CA . PHE A 1 98 ? 12.408 -1.046 -0.853 1.00 93.19 98 PHE A CA 1
ATOM 796 C C . PHE A 1 98 ? 11.972 -0.506 0.510 1.00 93.19 98 PHE A C 1
ATOM 798 O O . PHE A 1 98 ? 11.534 0.630 0.638 1.00 93.19 98 PHE A O 1
ATOM 805 N N . VAL A 1 99 ? 12.110 -1.320 1.556 1.00 92.94 99 VAL A N 1
ATOM 806 C CA . VAL A 1 99 ? 11.632 -0.993 2.914 1.00 92.94 99 VAL A CA 1
ATOM 807 C C . VAL A 1 99 ? 12.726 -1.244 3.957 1.00 92.94 99 VAL A C 1
ATOM 809 O O . VAL A 1 99 ? 13.645 -2.034 3.711 1.00 92.94 99 VAL A O 1
ATOM 812 N N . PRO A 1 100 ? 12.686 -0.605 5.142 1.00 92.75 100 PRO A N 1
ATOM 813 C CA . PRO A 1 100 ? 13.642 -0.897 6.203 1.00 92.75 100 PRO A CA 1
ATOM 814 C C . PRO A 1 100 ? 13.488 -2.338 6.712 1.00 92.75 100 PRO A C 1
ATOM 816 O O . PRO A 1 100 ? 12.402 -2.926 6.684 1.00 92.75 100 PRO A O 1
ATOM 819 N N . LYS A 1 101 ? 14.579 -2.912 7.235 1.00 89.31 101 LYS A N 1
ATOM 820 C CA . LYS A 1 101 ? 14.568 -4.261 7.836 1.00 89.31 101 LYS A CA 1
ATOM 821 C C . LYS A 1 101 ? 13.606 -4.366 9.025 1.00 89.31 101 LYS A C 1
ATOM 823 O O . LYS A 1 101 ? 13.067 -5.436 9.276 1.00 89.31 101 LYS A O 1
ATOM 828 N N . THR A 1 102 ? 13.366 -3.250 9.707 1.00 90.88 102 THR A N 1
ATOM 829 C CA . THR A 1 102 ? 12.455 -3.141 10.850 1.00 90.88 102 THR A CA 1
ATOM 830 C C . THR A 1 102 ? 10.978 -3.145 10.462 1.00 90.88 102 THR A C 1
ATOM 832 O O . THR A 1 102 ? 10.142 -3.363 11.334 1.00 90.88 102 THR A O 1
ATOM 835 N N . LEU A 1 103 ? 10.626 -2.941 9.182 1.00 91.19 103 LEU A N 1
ATOM 836 C CA . LEU A 1 103 ? 9.232 -3.054 8.756 1.00 91.19 103 LEU A CA 1
ATOM 837 C C . LEU A 1 103 ? 8.789 -4.517 8.864 1.00 91.19 103 LEU A C 1
ATOM 839 O O . LEU A 1 103 ? 9.347 -5.399 8.198 1.00 91.19 103 LEU A O 1
ATOM 843 N N . GLN A 1 104 ? 7.767 -4.744 9.683 1.00 89.62 104 GLN A N 1
ATOM 844 C CA . GLN A 1 104 ? 7.070 -6.015 9.809 1.00 89.62 104 GLN A CA 1
ATOM 845 C C . GLN A 1 104 ? 5.642 -5.848 9.292 1.00 89.62 104 GLN A C 1
ATOM 847 O O . GLN A 1 104 ? 4.912 -4.967 9.742 1.00 89.62 104 GLN A O 1
ATOM 852 N N . ILE A 1 105 ? 5.257 -6.690 8.335 1.00 90.56 105 ILE A N 1
ATOM 853 C CA . ILE A 1 105 ? 3.876 -6.803 7.866 1.00 90.56 105 ILE A CA 1
ATOM 854 C C . ILE A 1 105 ? 3.308 -8.053 8.522 1.00 90.56 105 ILE A C 1
ATOM 856 O O . ILE A 1 105 ? 3.861 -9.144 8.362 1.00 90.56 105 ILE A O 1
ATOM 860 N N . SER A 1 106 ? 2.248 -7.891 9.310 1.00 88.19 106 SER A N 1
ATOM 861 C CA . SER A 1 106 ? 1.639 -9.009 10.020 1.00 88.19 106 SER A CA 1
ATOM 862 C C . SER A 1 106 ? 1.009 -10.005 9.046 1.00 88.19 106 SER A C 1
ATOM 864 O O . SER A 1 106 ? 0.492 -9.646 7.984 1.00 88.19 106 SER A O 1
ATOM 866 N N . LYS A 1 107 ? 1.012 -11.286 9.433 1.00 84.94 107 LYS A N 1
ATOM 867 C CA . LYS A 1 107 ? 0.169 -12.289 8.772 1.00 84.94 107 LYS A CA 1
ATOM 868 C C . LYS A 1 107 ? -1.278 -11.799 8.846 1.00 84.94 107 LYS A C 1
ATOM 870 O O . LYS A 1 107 ? -1.714 -11.355 9.906 1.00 84.94 107 LYS A O 1
ATOM 875 N N . ASN A 1 108 ? -2.015 -11.900 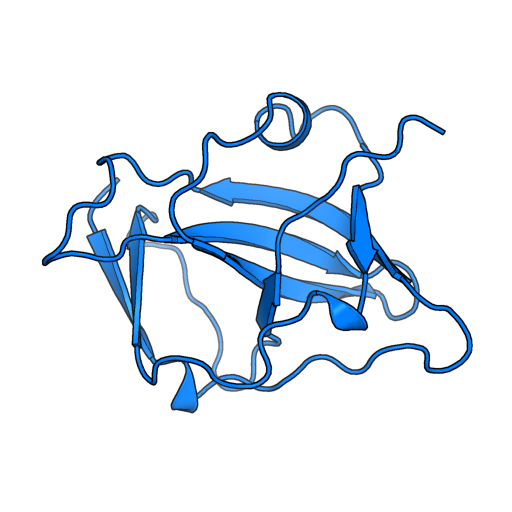7.744 1.00 86.81 108 ASN A N 1
ATOM 876 C CA . ASN A 1 108 ? -3.377 -11.379 7.587 1.00 86.81 108 ASN A CA 1
ATOM 877 C C . ASN A 1 108 ? -3.523 -9.851 7.489 1.00 86.81 108 ASN A C 1
ATOM 879 O O . ASN A 1 108 ? -4.659 -9.372 7.501 1.00 86.81 108 ASN A O 1
ATOM 883 N N . ALA A 1 109 ? -2.431 -9.087 7.371 1.00 93.19 109 ALA A N 1
ATOM 884 C CA . ALA A 1 109 ? -2.535 -7.669 7.040 1.00 93.19 109 ALA A CA 1
ATOM 885 C C . ALA A 1 109 ? -3.291 -7.465 5.718 1.00 93.19 109 ALA A C 1
ATOM 887 O O . ALA A 1 109 ? -3.269 -8.325 4.832 1.00 93.19 109 ALA A O 1
ATOM 888 N N . LYS A 1 110 ? -3.974 -6.326 5.593 1.00 95.00 110 LYS A N 1
ATOM 889 C CA . LYS A 1 110 ? -4.801 -6.019 4.425 1.00 95.00 110 LYS A CA 1
ATOM 890 C C . LYS A 1 110 ? -3.950 -5.424 3.308 1.00 95.00 110 LYS A C 1
ATOM 892 O O . LYS A 1 110 ? -3.114 -4.570 3.591 1.00 95.00 110 LYS A O 1
ATOM 897 N N . TYR A 1 111 ? -4.168 -5.826 2.057 1.00 94.38 111 TYR A N 1
ATOM 898 C CA . TYR A 1 111 ? -3.421 -5.285 0.916 1.00 94.38 111 TYR A CA 1
ATOM 899 C C . TYR A 1 111 ? -4.273 -4.989 -0.314 1.00 94.38 111 TYR A C 1
ATOM 901 O O . TYR A 1 111 ? -5.276 -5.652 -0.569 1.00 94.38 111 TYR A O 1
ATOM 909 N N . ALA A 1 112 ? -3.823 -4.041 -1.129 1.00 93.00 112 ALA A N 1
ATOM 910 C CA . ALA A 1 112 ? -4.409 -3.778 -2.436 1.00 93.00 112 ALA A CA 1
ATOM 911 C C . ALA A 1 112 ? -3.323 -3.481 -3.472 1.00 93.00 112 ALA A C 1
ATOM 913 O O . ALA A 1 112 ? -2.308 -2.870 -3.150 1.00 93.00 112 ALA A O 1
ATOM 914 N N . PHE A 1 113 ? -3.564 -3.891 -4.716 1.00 92.81 113 PHE A N 1
ATOM 915 C CA . PHE A 1 113 ? -2.765 -3.488 -5.869 1.00 92.81 113 PHE A CA 1
ATOM 916 C C . PHE A 1 113 ? -3.531 -2.428 -6.649 1.00 92.81 113 PHE A C 1
ATOM 918 O O . PHE A 1 113 ? -4.442 -2.764 -7.407 1.00 92.81 113 PHE A O 1
ATOM 925 N N . VAL A 1 114 ? -3.217 -1.159 -6.395 1.00 90.56 114 VAL A N 1
ATOM 926 C CA . VAL A 1 114 ? -3.936 0.003 -6.938 1.00 90.56 114 VAL A CA 1
ATOM 927 C C . VAL A 1 114 ? -2.990 1.180 -7.118 1.00 90.56 114 VAL A C 1
ATOM 929 O O . VAL A 1 114 ? -2.029 1.338 -6.364 1.00 90.56 114 VAL A O 1
ATOM 932 N N . LYS A 1 115 ? -3.331 2.062 -8.059 1.00 89.06 115 LYS A N 1
ATOM 933 C CA . LYS A 1 115 ? -2.740 3.396 -8.144 1.00 89.06 115 LYS A CA 1
ATOM 934 C C . LYS A 1 115 ? -3.540 4.3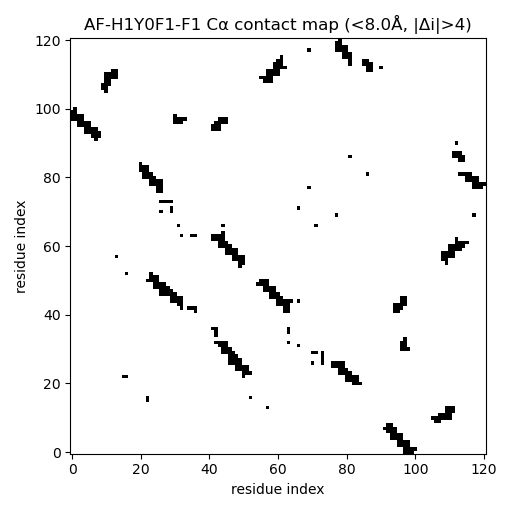70 -7.280 1.00 89.06 115 LYS A C 1
ATOM 936 O O . LYS A 1 115 ? -4.758 4.479 -7.430 1.00 89.06 115 LYS A O 1
ATOM 941 N N . LEU A 1 116 ? -2.851 5.090 -6.397 1.00 88.38 116 LEU A N 1
ATOM 942 C CA . LEU A 1 116 ? -3.448 6.181 -5.630 1.00 88.38 116 LEU A CA 1
ATOM 943 C C . LEU A 1 116 ? -3.663 7.402 -6.530 1.00 88.38 116 LEU A C 1
ATOM 945 O O . LEU A 1 116 ? -2.811 7.744 -7.350 1.00 88.38 116 LEU A O 1
ATOM 949 N N . LYS A 1 117 ? -4.804 8.064 -6.360 1.00 85.56 117 LYS A N 1
ATOM 950 C CA . LYS A 1 117 ? -5.147 9.328 -7.009 1.00 85.56 117 LYS A CA 1
ATOM 951 C C . LYS A 1 117 ? -5.316 10.371 -5.907 1.00 85.56 117 LYS A C 1
ATOM 953 O O . LYS A 1 117 ? -6.135 10.185 -5.005 1.00 85.56 117 LYS A O 1
ATOM 958 N N . GLY A 1 118 ? -4.513 11.430 -5.956 1.00 70.38 118 GLY A N 1
ATOM 959 C CA . GLY A 1 118 ? -4.702 12.579 -5.078 1.00 70.38 118 GLY A CA 1
ATOM 960 C C . GLY A 1 118 ? -6.037 13.238 -5.400 1.00 70.38 118 GLY A C 1
ATOM 961 O O . GLY A 1 118 ? -6.322 13.496 -6.570 1.00 70.38 118 GLY A O 1
ATOM 962 N N . ILE A 1 119 ? -6.858 13.477 -4.381 1.00 61.97 119 ILE A N 1
ATOM 963 C CA . ILE A 1 119 ? -7.962 14.424 -4.492 1.00 61.97 119 ILE A CA 1
ATOM 964 C C . ILE A 1 119 ? -7.560 15.602 -3.619 1.00 61.97 119 ILE A C 1
ATOM 966 O O . ILE A 1 119 ? -7.467 15.470 -2.402 1.00 61.97 119 ILE A O 1
ATOM 970 N N . VAL A 1 120 ? -7.289 16.742 -4.247 1.00 49.25 120 VAL A N 1
ATOM 971 C CA . VAL A 1 120 ? -7.325 18.010 -3.523 1.00 49.25 120 VAL A CA 1
ATOM 972 C C . VAL A 1 120 ? -8.811 18.323 -3.379 1.00 49.25 120 VAL A C 1
ATOM 974 O O . VAL A 1 120 ? -9.451 18.680 -4.368 1.00 49.25 120 VAL A O 1
ATOM 977 N N . LEU A 1 121 ? -9.378 18.028 -2.207 1.00 46.12 121 LEU A N 1
ATOM 978 C CA . LEU A 1 121 ? -10.699 18.532 -1.828 1.00 46.12 121 LEU A CA 1
ATOM 979 C C . LEU A 1 121 ? -10.581 20.006 -1.442 1.00 46.12 121 LEU A C 1
ATOM 981 O O . LEU A 1 121 ? -9.584 20.343 -0.762 1.00 46.12 121 LEU A O 1
#

pLDDT: mean 85.53, std 9.1, range [46.12, 95.44]

Nearest PDB structures (foldseek):
  7uy5-assembly1_J  TM=5.138E-01  e=1.719E+00  Tetrahymena thermophila
  8oej-assembly1_D  TM=4.339E-01  e=1.380E+00  Pyrococcus abyssi
  8c5z-assembly1_A  TM=3.997E-01  e=9.919E-01  Pyrococcus abyssi
  8aa9-assembly1_A  TM=4.190E-01  e=2.028E+00  Pyrococcus abyssi GE5
  3u4z-assembly1_A  TM=4.271E-01  e=3.149E+00  Tetrahymena thermophila